Protein AF-A0A7J6W7G8-F1 (afdb_monomer)

Mean predicted aligned error: 11.14 Å

Organism: Thalictrum thalictroides (NCBI:txid46969)

InterPro domains:
  IPR038823 Mediator-associated protein 2, plant [PTHR36407] (4-101)

Secondary structure (DSSP, 8-state):
------------TT-----PPPS---HHHHT-TT----------HHHHGGGTT--------TTSEEEEEE-TTS-EEEEE--TTSPP-----PPPPS----

Foldseek 3Di:
DDDPPPPDDDDDPVDDDDPDFDPDDCVVVVPDPPDDDDDDDDPDPVVVVQCPPDDDQFCPDPPQWRDWDATPVRDIDTDGHPVVDDDPDDDDDDDGPDDPD

Structure (mmCIF, N/CA/C/O backbone):
data_AF-A0A7J6W7G8-F1
#
_entry.id   AF-A0A7J6W7G8-F1
#
loop_
_atom_site.group_PDB
_atom_site.id
_atom_site.type_symbol
_atom_site.label_atom_id
_atom_site.label_alt_id
_atom_site.label_comp_id
_atom_site.label_asym_id
_atom_site.label_entity_id
_atom_site.label_seq_id
_atom_site.pdbx_PDB_ins_code
_atom_site.Cartn_x
_atom_site.Cartn_y
_atom_site.Cartn_z
_atom_site.occupancy
_atom_site.B_iso_or_equiv
_atom_site.auth_seq_id
_atom_site.auth_comp_id
_atom_site.auth_asym_id
_atom_site.auth_atom_id
_atom_site.pdbx_PDB_model_num
ATOM 1 N N . MET A 1 1 ? 33.636 -4.797 -39.190 1.00 37.12 1 MET A N 1
ATOM 2 C CA . MET A 1 1 ? 33.250 -3.766 -38.206 1.00 37.12 1 MET A CA 1
ATOM 3 C C . MET A 1 1 ? 31.756 -3.563 -38.373 1.00 37.12 1 MET A C 1
ATOM 5 O O . MET A 1 1 ? 31.357 -2.979 -39.367 1.00 37.12 1 MET A O 1
ATOM 9 N N . GLY A 1 2 ? 30.951 -4.216 -37.533 1.00 35.62 2 GLY A N 1
ATOM 10 C CA . GLY A 1 2 ? 29.491 -4.146 -37.604 1.00 35.62 2 GLY A CA 1
ATOM 11 C C . GLY A 1 2 ? 29.001 -2.997 -36.735 1.00 35.62 2 GLY A C 1
ATOM 12 O O . GLY A 1 2 ? 29.297 -2.971 -35.544 1.00 35.62 2 GLY A O 1
ATOM 13 N N . ASP A 1 3 ? 28.324 -2.047 -37.364 1.00 45.91 3 ASP A N 1
ATOM 14 C CA . ASP A 1 3 ? 27.691 -0.891 -36.743 1.00 45.91 3 ASP A CA 1
ATOM 15 C C . ASP A 1 3 ? 26.458 -1.353 -35.951 1.00 45.91 3 ASP A C 1
ATOM 17 O O . ASP A 1 3 ? 25.444 -1.748 -36.525 1.00 45.91 3 ASP A O 1
ATOM 21 N N . SER A 1 4 ? 26.568 -1.391 -34.622 1.00 47.50 4 SER A N 1
ATOM 22 C CA . SER A 1 4 ? 25.456 -1.689 -33.720 1.00 47.50 4 SER A CA 1
ATOM 23 C C . SER A 1 4 ? 24.661 -0.407 -33.467 1.00 47.50 4 SER A C 1
ATOM 25 O O . SER A 1 4 ? 24.770 0.214 -32.405 1.00 47.50 4 SER A O 1
ATOM 27 N N . SER A 1 5 ? 23.880 0.013 -34.458 1.00 50.97 5 SER A N 1
ATOM 28 C CA . SER A 1 5 ? 22.876 1.058 -34.288 1.00 50.97 5 SER A CA 1
ATOM 29 C C . SER A 1 5 ? 21.805 0.536 -33.328 1.00 50.97 5 SER A C 1
ATOM 31 O O . SER A 1 5 ? 20.998 -0.332 -33.648 1.00 50.97 5 SER A O 1
ATOM 33 N N . LYS A 1 6 ? 21.857 1.036 -32.092 1.00 53.53 6 LYS A N 1
ATOM 34 C CA . LYS A 1 6 ? 20.854 0.808 -31.055 1.00 53.53 6 LYS A CA 1
ATOM 35 C C . LYS A 1 6 ? 19.535 1.450 -31.493 1.00 53.53 6 LYS A C 1
ATOM 37 O O . LYS A 1 6 ? 19.270 2.596 -31.140 1.00 53.53 6 LYS A O 1
ATOM 42 N N . GLU A 1 7 ? 18.690 0.729 -32.220 1.00 60.44 7 GLU A N 1
ATOM 43 C CA . GLU A 1 7 ? 17.260 1.055 -32.278 1.00 60.44 7 GLU A CA 1
ATOM 44 C C . GLU A 1 7 ? 16.626 0.654 -30.941 1.00 60.44 7 GLU A C 1
ATOM 46 O O . GLU A 1 7 ? 15.991 -0.385 -30.785 1.00 60.44 7 GLU A O 1
ATOM 51 N N . GLY A 1 8 ? 16.911 1.463 -29.920 1.00 70.00 8 GLY A N 1
ATOM 52 C CA . GLY A 1 8 ? 16.260 1.375 -28.622 1.00 70.00 8 GLY A CA 1
ATOM 53 C C . GLY A 1 8 ? 14.808 1.843 -28.702 1.00 70.00 8 GLY A C 1
ATOM 54 O O . GLY A 1 8 ? 14.389 2.506 -29.652 1.00 70.00 8 GLY A O 1
ATOM 55 N N . TYR A 1 9 ? 14.033 1.510 -27.672 1.00 79.94 9 TYR A N 1
ATOM 56 C CA . TYR A 1 9 ? 12.679 2.025 -27.512 1.00 79.94 9 TYR A CA 1
ATOM 57 C C . TYR A 1 9 ?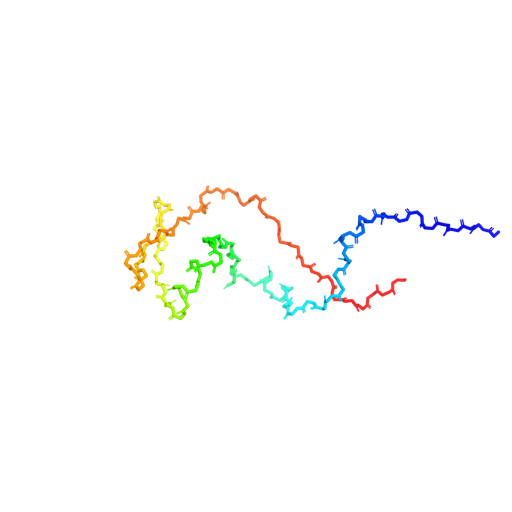 12.694 3.562 -27.481 1.00 79.94 9 TYR A C 1
ATOM 59 O O . TYR A 1 9 ? 13.298 4.165 -26.596 1.00 79.94 9 TYR A O 1
ATOM 67 N N . ASN A 1 10 ? 12.022 4.194 -28.445 1.00 82.88 10 ASN A N 1
ATOM 68 C CA . ASN A 1 10 ? 11.842 5.642 -28.472 1.00 82.88 10 ASN A CA 1
ATOM 69 C C . ASN A 1 10 ? 10.589 6.010 -27.669 1.00 82.88 10 ASN A C 1
ATOM 71 O O . ASN A 1 10 ? 9.462 5.794 -28.121 1.00 82.88 10 ASN A O 1
ATOM 75 N N . THR A 1 11 ? 10.782 6.572 -26.476 1.00 85.94 11 THR A N 1
ATOM 76 C CA . THR A 1 11 ? 9.689 7.132 -25.674 1.00 85.94 11 THR A CA 1
ATOM 77 C C . THR A 1 11 ? 9.081 8.348 -26.379 1.00 85.94 11 THR A C 1
ATOM 79 O O . THR A 1 11 ? 9.741 9.048 -27.154 1.00 85.94 11 THR A O 1
ATOM 82 N N . LYS A 1 12 ? 7.799 8.635 -26.121 1.00 90.56 12 LYS A N 1
ATOM 83 C CA . LYS A 1 12 ? 7.210 9.897 -26.590 1.00 90.56 12 LYS A CA 1
ATOM 84 C C . LYS A 1 12 ? 7.876 11.079 -25.870 1.00 90.56 12 LYS A C 1
ATOM 86 O O . LYS A 1 12 ? 8.321 10.935 -24.734 1.00 90.56 12 LYS A O 1
ATOM 91 N N . LYS A 1 13 ? 7.916 12.248 -26.520 1.00 87.69 13 LYS A N 1
ATOM 92 C CA . LYS A 1 13 ? 8.657 13.439 -26.051 1.00 87.69 13 LYS A CA 1
ATOM 93 C C . LYS A 1 13 ? 8.194 13.964 -24.687 1.00 87.69 13 LYS A C 1
ATOM 95 O O . LYS A 1 13 ? 8.946 14.678 -24.034 1.00 87.69 13 LYS A O 1
ATOM 100 N N . GLU A 1 14 ? 6.973 13.640 -24.274 1.00 94.62 14 GLU A N 1
ATOM 101 C CA . GLU A 1 14 ? 6.417 14.006 -22.972 1.00 94.62 14 GLU A CA 1
ATOM 102 C C . GLU A 1 14 ? 6.897 13.122 -21.806 1.00 94.62 14 GLU A C 1
ATOM 104 O O . GLU A 1 14 ? 6.661 13.474 -20.652 1.00 94.62 14 GLU A O 1
ATOM 109 N N . PHE A 1 15 ? 7.579 12.003 -22.077 1.00 89.75 15 PHE A N 1
ATOM 110 C CA . PHE A 1 15 ? 8.121 11.112 -21.049 1.00 89.75 15 PHE A CA 1
ATOM 111 C C . PHE A 1 15 ? 9.641 11.238 -20.960 1.00 89.75 15 PHE A C 1
ATOM 113 O O . PHE A 1 15 ? 10.345 11.203 -21.970 1.00 89.75 15 PHE A O 1
ATOM 120 N N . LYS A 1 16 ? 10.146 11.316 -19.729 1.00 89.06 16 LYS A N 1
ATOM 121 C CA . LYS A 1 16 ? 11.573 11.253 -19.408 1.00 89.06 16 LYS A CA 1
ATOM 122 C C . LYS A 1 16 ? 11.836 9.987 -18.593 1.00 89.06 16 LYS A C 1
ATOM 124 O O . LYS A 1 16 ? 11.012 9.621 -17.757 1.00 89.06 16 LYS A O 1
ATOM 129 N N . GLU A 1 17 ? 12.963 9.331 -18.851 1.00 85.69 17 GLU A N 1
ATOM 130 C CA . GLU A 1 17 ? 13.460 8.248 -18.001 1.00 85.69 17 GLU A CA 1
ATOM 131 C C . GLU A 1 17 ? 13.679 8.762 -16.570 1.00 85.69 17 GLU A C 1
ATOM 133 O O . GLU A 1 17 ? 14.165 9.882 -16.383 1.00 85.69 17 GLU A O 1
ATOM 138 N N . ASN A 1 18 ? 13.270 7.961 -15.582 1.00 84.19 18 ASN A N 1
ATOM 139 C CA . ASN A 1 18 ? 13.561 8.226 -14.181 1.00 84.19 18 ASN A CA 1
ATOM 140 C C . ASN A 1 18 ? 14.824 7.453 -13.786 1.00 84.19 18 ASN A C 1
ATOM 142 O O . ASN A 1 18 ? 14.779 6.230 -13.666 1.00 84.19 18 ASN A O 1
ATOM 146 N N . ASP A 1 19 ? 15.921 8.181 -13.607 1.00 83.62 19 ASP A N 1
ATOM 147 C CA . ASP A 1 19 ? 17.231 7.690 -13.183 1.00 83.62 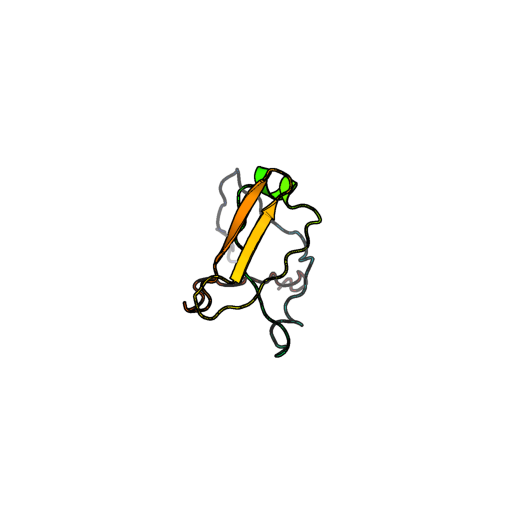19 ASP A CA 1
ATOM 148 C C . ASP A 1 19 ? 17.517 7.964 -11.694 1.00 83.62 19 ASP A C 1
ATOM 150 O O . ASP A 1 19 ? 18.657 7.830 -11.246 1.00 83.62 19 ASP A O 1
ATOM 154 N N . GLU A 1 20 ? 16.494 8.339 -10.918 1.00 84.19 20 GLU A N 1
ATOM 155 C CA . GLU A 1 20 ? 16.610 8.553 -9.476 1.00 84.19 20 GLU A CA 1
ATOM 156 C C . GLU A 1 20 ? 16.975 7.258 -8.737 1.00 84.19 20 GLU A C 1
ATOM 158 O O . GLU A 1 20 ? 16.455 6.171 -9.009 1.00 84.19 20 GLU A O 1
ATOM 163 N N . GLU A 1 21 ? 17.875 7.384 -7.761 1.00 80.94 21 GLU A N 1
ATOM 164 C CA . GLU A 1 21 ? 18.305 6.262 -6.935 1.00 80.94 21 GLU A CA 1
ATOM 165 C C . GLU A 1 21 ? 17.165 5.816 -6.000 1.00 80.94 21 GLU A C 1
ATOM 167 O O . GLU A 1 21 ? 16.503 6.659 -5.381 1.00 80.94 21 GLU A O 1
ATOM 172 N N . PRO A 1 22 ? 16.908 4.502 -5.858 1.00 79.38 22 PRO A N 1
ATOM 173 C CA . PRO A 1 22 ? 15.881 4.016 -4.947 1.00 79.38 22 PRO A CA 1
ATOM 174 C C . PRO A 1 22 ? 16.163 4.450 -3.504 1.00 79.38 22 PRO A C 1
ATOM 176 O O . PRO A 1 22 ? 17.178 4.092 -2.915 1.00 79.38 22 PRO A O 1
ATOM 179 N N . HIS A 1 23 ? 15.213 5.159 -2.890 1.00 79.31 23 HIS A N 1
ATOM 180 C CA . HIS A 1 23 ? 15.303 5.568 -1.482 1.00 79.31 23 HIS A CA 1
ATOM 181 C C . HIS A 1 23 ? 15.097 4.425 -0.478 1.00 79.31 23 HIS A C 1
ATOM 183 O O . HIS A 1 23 ? 15.333 4.605 0.716 1.00 79.31 23 HIS A O 1
ATOM 189 N N . ILE A 1 24 ? 14.598 3.275 -0.936 1.00 77.94 24 ILE A N 1
ATOM 190 C CA . ILE A 1 24 ? 14.268 2.128 -0.092 1.00 77.94 24 ILE A CA 1
ATOM 191 C C . ILE A 1 24 ? 14.855 0.873 -0.731 1.00 77.94 24 ILE A C 1
ATOM 193 O O . ILE A 1 24 ? 14.565 0.564 -1.887 1.00 77.94 24 ILE A O 1
ATOM 197 N N . ASP A 1 25 ? 15.635 0.127 0.047 1.00 77.31 25 ASP A N 1
ATOM 198 C CA . ASP A 1 25 ? 16.080 -1.214 -0.316 1.00 77.31 25 ASP A CA 1
ATOM 199 C C . ASP A 1 25 ? 15.092 -2.262 0.213 1.00 77.31 25 ASP A C 1
ATOM 201 O O . ASP A 1 25 ? 15.029 -2.541 1.413 1.00 77.31 25 ASP A O 1
ATOM 205 N N . LEU A 1 26 ? 14.316 -2.849 -0.700 1.00 81.00 26 LEU A N 1
ATOM 206 C CA . LEU A 1 26 ? 13.327 -3.871 -0.365 1.00 81.00 26 LEU A CA 1
ATOM 207 C C . LEU A 1 26 ? 13.960 -5.266 -0.192 1.00 81.00 26 LEU A C 1
ATOM 209 O O . LEU A 1 26 ? 13.311 -6.169 0.331 1.00 81.00 26 LEU A O 1
ATOM 213 N N . SER A 1 27 ? 15.228 -5.461 -0.568 1.00 79.31 27 SER A N 1
ATOM 214 C CA . SER A 1 27 ? 15.853 -6.791 -0.574 1.00 79.31 27 SER A CA 1
ATOM 215 C C . SER A 1 27 ? 15.963 -7.395 0.833 1.00 79.31 27 SER A C 1
ATOM 217 O O . SER A 1 27 ? 15.770 -8.599 1.020 1.00 79.31 27 SER A O 1
ATOM 219 N N . SER A 1 28 ? 16.192 -6.542 1.835 1.00 74.81 28 SER A N 1
ATOM 220 C CA . SER A 1 28 ? 16.284 -6.920 3.250 1.00 74.81 28 SER A CA 1
ATOM 221 C C . SER A 1 28 ? 14.941 -7.316 3.875 1.00 74.81 28 SER A C 1
ATOM 223 O O . SER A 1 28 ? 14.916 -8.123 4.801 1.00 74.81 28 SER A O 1
ATOM 225 N N . ILE A 1 29 ? 13.826 -6.786 3.364 1.00 81.25 29 ILE A N 1
ATOM 226 C CA . ILE A 1 29 ? 12.480 -7.024 3.907 1.00 81.25 29 ILE A CA 1
ATOM 227 C C . ILE A 1 29 ? 11.730 -8.136 3.169 1.00 81.25 29 ILE A C 1
ATOM 229 O O . ILE A 1 29 ? 10.855 -8.757 3.759 1.00 81.25 29 ILE A O 1
ATOM 233 N N . MET A 1 30 ? 12.076 -8.429 1.909 1.00 7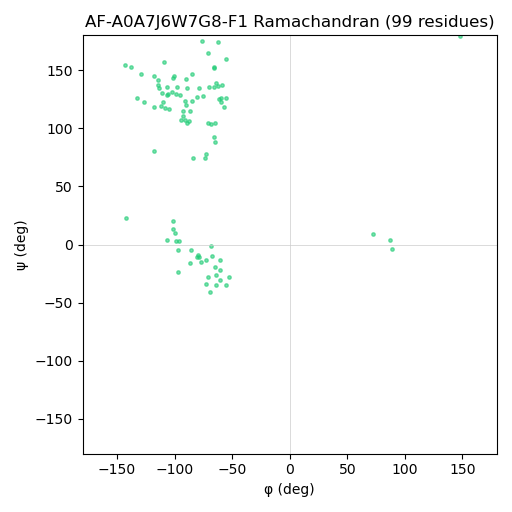7.19 30 MET A N 1
ATOM 234 C CA . MET A 1 30 ? 11.396 -9.460 1.109 1.00 77.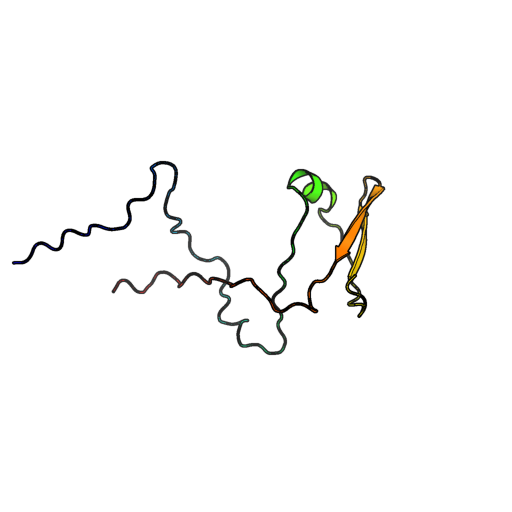19 30 MET A CA 1
ATOM 235 C C . MET A 1 30 ? 11.554 -10.879 1.668 1.00 77.19 30 MET A C 1
ATOM 237 O O . MET A 1 30 ? 10.698 -11.722 1.420 1.00 77.19 30 MET A O 1
ATOM 241 N N . ASN A 1 31 ? 12.630 -11.144 2.413 1.00 79.81 31 ASN A N 1
ATOM 242 C CA . ASN A 1 31 ? 12.926 -12.465 2.975 1.00 79.81 31 ASN A CA 1
ATOM 243 C C . ASN A 1 31 ? 12.687 -12.550 4.492 1.00 79.81 31 ASN A C 1
ATOM 245 O O . ASN A 1 31 ? 12.994 -13.577 5.097 1.00 79.81 31 ASN A O 1
ATOM 249 N N . ASP A 1 32 ? 12.179 -11.485 5.122 1.00 84.50 32 ASP A N 1
ATOM 250 C CA . ASP A 1 32 ? 11.886 -11.483 6.556 1.00 84.50 32 ASP A CA 1
ATOM 251 C C . ASP A 1 32 ? 10.468 -12.032 6.798 1.00 84.50 32 ASP A C 1
ATOM 253 O O . ASP A 1 32 ? 9.492 -11.391 6.402 1.00 84.50 32 ASP A O 1
ATOM 257 N N . PRO A 1 33 ? 10.312 -13.188 7.475 1.00 83.31 33 PRO A N 1
ATOM 258 C CA . PRO A 1 33 ? 9.000 -13.777 7.744 1.00 83.31 33 PRO A CA 1
ATOM 259 C C . PRO A 1 33 ? 8.142 -12.952 8.717 1.00 83.31 33 PRO A C 1
ATOM 261 O O . PRO A 1 33 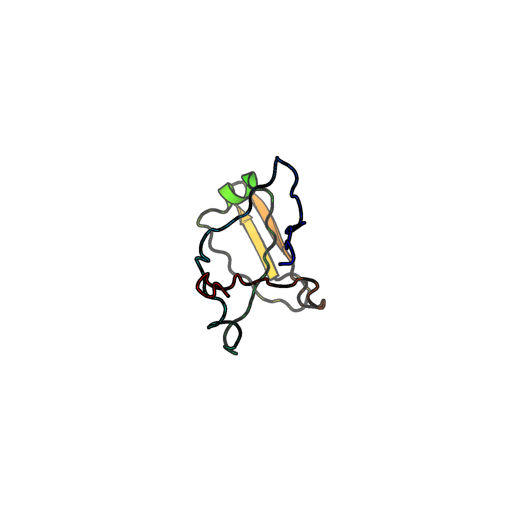? 6.968 -13.26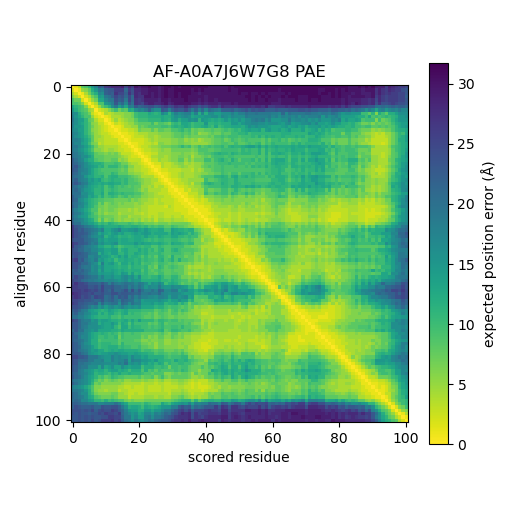0 8.895 1.00 83.31 33 PRO A O 1
ATOM 264 N N . ASN A 1 34 ? 8.706 -11.926 9.365 1.00 87.00 34 ASN A N 1
ATOM 265 C CA . ASN A 1 34 ? 7.990 -11.030 10.278 1.00 87.00 34 ASN A CA 1
ATOM 266 C C . ASN A 1 34 ? 7.596 -9.700 9.618 1.00 87.00 34 ASN A C 1
ATOM 268 O O . ASN A 1 34 ? 7.215 -8.753 10.315 1.00 87.00 34 ASN A O 1
ATOM 272 N N . LYS A 1 35 ? 7.746 -9.587 8.295 1.00 85.06 35 LYS A N 1
ATOM 273 C CA . LYS A 1 35 ? 7.384 -8.396 7.525 1.00 85.06 35 LYS A CA 1
ATOM 274 C C . LYS A 1 35 ? 6.293 -8.730 6.525 1.00 85.06 35 LYS A C 1
ATOM 276 O O . LYS A 1 35 ? 6.259 -9.805 5.940 1.00 85.06 35 LYS A O 1
ATOM 281 N N . GLU A 1 36 ? 5.419 -7.757 6.312 1.00 80.88 36 GLU A N 1
ATOM 282 C CA . GLU A 1 36 ? 4.320 -7.844 5.361 1.00 80.88 36 GLU A CA 1
ATOM 283 C C . GLU A 1 36 ? 4.337 -6.622 4.447 1.00 80.88 36 GLU A C 1
ATOM 285 O O . GLU A 1 36 ? 4.677 -5.513 4.871 1.00 80.88 36 GLU A O 1
ATOM 290 N N . PHE A 1 37 ? 3.924 -6.817 3.196 1.00 82.12 37 PHE A N 1
ATOM 291 C CA . PHE A 1 37 ? 3.713 -5.735 2.243 1.00 82.12 37 PHE A CA 1
ATOM 292 C C . PHE A 1 37 ? 2.236 -5.383 2.167 1.00 82.12 37 PHE A C 1
ATOM 294 O O . PHE A 1 37 ? 1.387 -6.248 1.970 1.00 82.12 37 PHE A O 1
ATOM 301 N N . TRP A 1 38 ? 1.943 -4.092 2.295 1.00 82.00 38 TRP A N 1
ATOM 302 C CA . TRP A 1 38 ? 0.585 -3.570 2.270 1.00 82.00 38 TRP A CA 1
ATOM 303 C C . TRP A 1 38 ? 0.432 -2.614 1.088 1.00 82.00 38 TRP A C 1
ATOM 305 O O . TRP A 1 38 ? 1.099 -1.581 1.023 1.00 82.00 38 TRP A O 1
ATOM 315 N N . LEU A 1 39 ? -0.465 -2.946 0.158 1.00 84.25 39 LEU A N 1
ATOM 316 C CA . LEU A 1 39 ? -0.896 -2.034 -0.897 1.00 84.25 39 LEU A CA 1
ATOM 317 C C . LEU A 1 39 ? -2.149 -1.299 -0.422 1.00 84.25 39 LEU A C 1
ATOM 319 O O . LEU A 1 39 ? -3.212 -1.900 -0.290 1.00 84.25 39 LEU A O 1
ATOM 323 N N . ILE A 1 40 ? -2.026 0.004 -0.168 1.00 83.62 40 ILE A N 1
ATOM 324 C CA . ILE A 1 40 ? -3.135 0.815 0.341 1.00 83.62 40 ILE A CA 1
ATOM 325 C C . ILE A 1 40 ? -3.576 1.801 -0.735 1.00 83.62 40 ILE A C 1
ATOM 327 O O . ILE A 1 40 ? -2.805 2.660 -1.166 1.00 83.62 40 ILE A O 1
ATOM 331 N N . GLN A 1 41 ? -4.833 1.684 -1.159 1.00 85.06 41 GLN A N 1
ATOM 332 C CA . GLN A 1 41 ? -5.457 2.626 -2.079 1.00 85.06 41 GLN A CA 1
ATOM 333 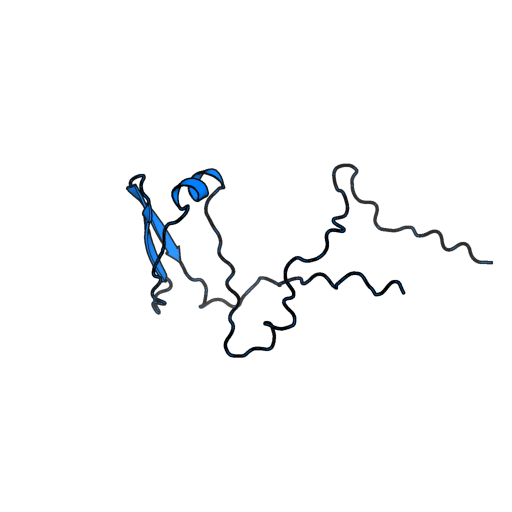C C . GLN A 1 41 ? -6.144 3.730 -1.280 1.00 85.06 41 GLN A C 1
ATOM 335 O O . GLN A 1 41 ? -6.997 3.460 -0.436 1.00 85.06 41 GLN A O 1
ATOM 340 N N . TYR A 1 42 ? -5.765 4.976 -1.552 1.00 81.19 42 TYR A N 1
ATOM 341 C CA . TYR A 1 42 ? -6.329 6.142 -0.884 1.00 81.19 42 TYR A CA 1
ATOM 342 C C . TYR A 1 42 ? -7.225 6.953 -1.827 1.00 81.19 42 TYR A C 1
ATOM 344 O O . TYR A 1 42 ? -7.037 6.916 -3.047 1.00 81.19 42 TYR A O 1
ATOM 352 N N . PRO A 1 43 ? -8.163 7.741 -1.272 1.00 79.12 43 PRO A N 1
ATOM 353 C CA . PRO A 1 43 ? -8.917 8.724 -2.034 1.00 79.12 43 PRO A CA 1
ATOM 354 C C . PRO A 1 43 ? -8.001 9.808 -2.627 1.00 79.12 43 PRO A C 1
ATOM 356 O O . PRO A 1 43 ? -6.800 9.872 -2.351 1.00 79.12 43 PRO A O 1
ATOM 359 N N . ASN A 1 44 ? -8.563 10.693 -3.450 1.00 82.81 44 ASN A N 1
ATOM 360 C CA . ASN A 1 44 ? -7.780 11.699 -4.169 1.00 82.81 44 ASN A CA 1
ATOM 361 C C . ASN A 1 44 ? -6.913 12.585 -3.239 1.00 82.81 44 ASN A C 1
ATOM 363 O O . ASN A 1 44 ? -7.177 12.757 -2.046 1.00 82.81 44 ASN A O 1
ATOM 367 N N . LYS A 1 45 ? -5.883 13.221 -3.817 1.00 75.38 45 LYS A N 1
ATOM 368 C CA . LYS A 1 45 ? -4.900 14.048 -3.086 1.00 75.38 45 LYS A CA 1
ATOM 369 C C . LYS A 1 45 ? -5.515 15.146 -2.205 1.00 75.38 45 LYS A C 1
ATOM 371 O O . LYS A 1 45 ? -4.889 15.550 -1.228 1.00 75.38 45 LYS A O 1
ATOM 376 N N . GLY A 1 46 ? -6.702 15.655 -2.540 1.00 78.12 46 GLY A N 1
ATOM 377 C CA . GLY A 1 46 ? -7.390 16.671 -1.740 1.00 78.12 46 GLY A CA 1
ATOM 378 C C . GLY A 1 46 ? -7.888 16.122 -0.402 1.00 78.12 46 GLY A C 1
ATOM 379 O O . GLY A 1 46 ? -7.732 16.776 0.627 1.00 78.12 46 GLY A O 1
ATOM 380 N N . GLN A 1 47 ? -8.419 14.901 -0.406 1.00 75.25 47 GLN A N 1
ATOM 381 C CA . GLN A 1 47 ? -8.937 14.223 0.784 1.00 75.25 47 GLN A CA 1
ATOM 382 C C . GLN A 1 47 ? -7.811 13.764 1.720 1.00 75.25 47 GLN A C 1
ATOM 384 O O . GLN A 1 47 ? -7.942 13.888 2.934 1.00 75.25 47 GLN A O 1
ATOM 389 N N . LEU A 1 48 ? -6.652 13.372 1.177 1.00 74.88 48 LEU A N 1
ATOM 390 C CA . LEU A 1 48 ? -5.458 13.007 1.960 1.00 74.88 48 LEU A CA 1
ATOM 391 C C . LEU A 1 48 ? -5.001 14.101 2.936 1.00 74.88 48 LEU A C 1
ATOM 393 O O . LEU A 1 48 ? -4.552 13.795 4.039 1.00 74.88 48 LEU A O 1
ATOM 397 N N . LYS A 1 49 ? -5.151 15.383 2.576 1.00 80.38 49 LYS A N 1
ATOM 398 C CA . LYS A 1 49 ? -4.803 16.496 3.478 1.00 80.38 49 LYS A CA 1
ATOM 399 C C . LYS A 1 49 ? -5.614 16.475 4.771 1.00 80.38 49 LYS A C 1
ATOM 401 O O . LYS A 1 49 ? -5.115 16.895 5.809 1.00 80.38 49 LYS A O 1
ATOM 406 N N . GLN A 1 50 ? -6.845 15.978 4.710 1.00 77.56 50 GLN A N 1
ATOM 407 C CA . GLN A 1 50 ? -7.747 15.902 5.856 1.00 77.56 50 GLN A CA 1
ATOM 408 C C . GLN A 1 50 ? -7.394 14.747 6.806 1.00 77.56 50 GLN A C 1
ATOM 410 O O . GLN A 1 50 ? -7.850 14.735 7.947 1.00 77.56 50 GLN A O 1
ATOM 415 N N . LEU A 1 51 ? -6.562 13.808 6.340 1.00 77.56 51 LEU A N 1
ATOM 416 C CA . LEU A 1 51 ? -6.100 12.630 7.076 1.00 77.56 51 LEU A CA 1
ATOM 417 C C . LEU A 1 51 ? -4.722 12.835 7.722 1.00 77.56 51 LEU A C 1
ATOM 419 O O . LEU A 1 51 ? -4.229 11.963 8.434 1.00 77.56 51 LEU A O 1
ATOM 423 N N . HIS A 1 52 ? -4.074 13.977 7.473 1.00 82.12 52 HIS A N 1
ATOM 424 C CA . HIS A 1 52 ? -2.711 14.215 7.930 1.00 82.12 52 HIS A CA 1
ATOM 425 C C . HIS A 1 52 ? -2.604 14.172 9.462 1.00 82.12 52 HIS A C 1
ATOM 427 O O . HIS A 1 52 ? -3.298 14.904 10.173 1.00 82.12 52 HIS A O 1
ATOM 433 N N . GLY A 1 53 ? -1.707 13.316 9.959 1.00 82.12 53 GLY A N 1
ATOM 434 C CA . GLY A 1 53 ? -1.459 13.131 11.389 1.00 82.12 53 GLY A CA 1
ATOM 435 C C . GLY A 1 53 ? -2.570 12.392 12.141 1.00 82.12 53 GLY A C 1
ATOM 436 O O . GLY A 1 53 ? -2.536 12.370 13.368 1.00 82.12 53 GLY A O 1
ATOM 437 N N . GLN A 1 54 ? -3.561 11.817 11.449 1.00 78.75 54 GLN A N 1
ATOM 438 C CA . GLN A 1 54 ? -4.526 10.926 12.089 1.00 78.75 54 GLN A CA 1
ATOM 439 C C . GLN A 1 54 ? -3.927 9.527 12.238 1.00 78.75 54 GLN A C 1
ATOM 441 O O . GLN A 1 54 ? -3.471 8.929 11.267 1.00 78.75 54 GLN A O 1
ATOM 446 N N . GLU A 1 55 ? -3.957 9.007 13.461 1.00 82.25 55 GLU A N 1
ATOM 447 C CA . GLU A 1 55 ? -3.669 7.604 13.738 1.00 82.25 55 GLU A CA 1
ATOM 448 C C . GLU A 1 55 ? -4.965 6.801 13.634 1.00 82.25 55 GLU A C 1
ATOM 450 O O . GLU A 1 55 ? -6.011 7.215 14.140 1.00 82.25 55 GLU A O 1
ATOM 455 N N . ILE A 1 56 ? -4.901 5.661 12.951 1.00 77.00 56 ILE A N 1
ATOM 456 C CA . ILE A 1 56 ? -6.063 4.821 12.682 1.00 77.00 56 ILE A CA 1
ATOM 457 C C . ILE A 1 56 ? -5.729 3.417 13.163 1.00 77.00 56 ILE A C 1
ATOM 459 O O . ILE A 1 56 ? -4.752 2.816 12.721 1.00 77.00 56 ILE A O 1
ATOM 463 N N . GLN A 1 57 ? -6.550 2.897 14.071 1.00 77.44 57 GLN A N 1
ATOM 464 C CA . GLN A 1 57 ? -6.441 1.518 14.527 1.00 77.44 57 GLN A CA 1
ATOM 465 C C . GLN A 1 57 ? -7.348 0.641 13.676 1.00 77.44 57 GLN A C 1
ATOM 467 O O . GLN A 1 57 ? -8.571 0.779 13.696 1.00 77.44 57 GLN A O 1
ATOM 472 N N . LEU A 1 58 ? -6.730 -0.265 12.929 1.00 75.94 58 LEU A N 1
ATOM 473 C CA . LEU A 1 58 ? -7.419 -1.228 12.086 1.00 75.94 58 LEU A CA 1
ATOM 474 C C . LEU A 1 58 ? -7.515 -2.560 12.829 1.00 75.94 58 LEU A C 1
ATOM 476 O O . LEU A 1 58 ? -6.549 -3.018 13.439 1.00 75.94 58 LEU A O 1
ATOM 480 N N . LYS A 1 59 ? -8.690 -3.187 12.791 1.00 72.25 59 LYS A N 1
ATOM 481 C CA . LYS A 1 59 ? -8.880 -4.557 13.267 1.00 72.25 59 LYS A CA 1
ATOM 482 C C . LYS A 1 59 ? -9.083 -5.430 12.045 1.00 72.25 59 LYS A C 1
ATOM 484 O O . LYS A 1 59 ? -10.049 -5.253 11.318 1.00 72.25 59 LYS A O 1
ATOM 489 N N . LEU A 1 60 ? -8.189 -6.384 11.824 1.00 66.25 60 LEU A N 1
ATOM 490 C CA . LEU A 1 60 ? -8.359 -7.391 10.779 1.00 66.25 60 LEU A CA 1
ATOM 491 C C . LEU A 1 60 ? -9.562 -8.274 11.134 1.00 66.25 60 LEU A C 1
ATOM 493 O O . LEU A 1 60 ? -9.443 -9.230 11.899 1.00 66.25 60 LEU A O 1
ATOM 497 N N . LEU A 1 61 ? -10.742 -7.905 10.638 1.00 63.75 61 LEU A N 1
ATOM 498 C CA . LEU A 1 61 ? -11.958 -8.692 10.792 1.00 63.75 61 LEU A CA 1
ATOM 499 C C . LEU A 1 61 ? -12.069 -9.663 9.613 1.00 63.75 61 LEU A C 1
ATOM 501 O O . LEU A 1 61 ? -11.759 -9.332 8.469 1.00 63.75 61 LEU A O 1
ATOM 505 N N . SER A 1 62 ? -12.558 -10.870 9.882 1.00 60.56 62 SER A N 1
ATOM 506 C CA . SER A 1 62 ? -12.735 -11.935 8.885 1.00 60.56 62 SER A CA 1
ATOM 507 C C . SER A 1 62 ? -13.830 -11.652 7.843 1.00 60.56 62 SER A C 1
ATOM 509 O O . SER A 1 62 ? -14.058 -12.472 6.959 1.00 60.56 62 SER A O 1
ATOM 511 N N . ASN A 1 63 ? -14.521 -10.514 7.942 1.00 65.50 63 ASN A N 1
ATOM 512 C CA . ASN A 1 63 ? -15.674 -10.148 7.119 1.00 65.50 63 ASN A CA 1
ATOM 513 C C . ASN A 1 63 ? -15.332 -9.257 5.909 1.00 65.50 63 ASN A C 1
ATOM 515 O O . ASN A 1 63 ? -16.248 -8.839 5.208 1.00 65.50 63 ASN A O 1
ATOM 519 N N . GLY A 1 64 ? -14.053 -8.949 5.668 1.00 65.88 64 GLY A N 1
ATOM 520 C CA . GLY A 1 64 ? -13.633 -8.100 4.547 1.00 65.88 64 GLY A CA 1
ATOM 521 C C . GLY A 1 64 ? -13.585 -6.597 4.851 1.00 65.88 64 GLY A C 1
ATOM 522 O O . GLY A 1 64 ? -13.090 -5.836 4.023 1.00 65.88 64 GLY A O 1
ATOM 523 N N . THR A 1 65 ? -13.998 -6.157 6.045 1.00 70.69 65 THR A N 1
ATOM 524 C CA . THR A 1 65 ? -13.842 -4.765 6.502 1.00 70.69 65 THR A CA 1
ATOM 525 C C . THR A 1 65 ? -12.808 -4.706 7.623 1.00 70.69 65 THR A C 1
ATOM 527 O O . THR A 1 65 ? -12.962 -5.337 8.661 1.00 70.69 65 THR A O 1
ATOM 530 N N . MET A 1 66 ? -11.754 -3.912 7.448 1.00 78.19 66 MET A N 1
ATOM 531 C CA . MET A 1 66 ? -10.689 -3.748 8.443 1.00 78.19 66 MET A CA 1
ATOM 532 C C . MET A 1 66 ? -10.994 -2.661 9.490 1.00 78.19 66 MET A C 1
ATOM 534 O O . MET A 1 66 ? -10.362 -2.584 10.544 1.00 78.19 66 MET A O 1
ATOM 538 N N . GLY A 1 67 ? -11.969 -1.798 9.211 1.00 79.50 67 GLY A N 1
ATOM 539 C CA . GLY A 1 67 ? -12.448 -0.785 10.145 1.00 79.50 67 GLY A CA 1
ATOM 540 C C . GLY A 1 67 ? -12.917 0.479 9.443 1.00 79.50 67 GLY A C 1
ATOM 541 O O . GLY A 1 67 ? -12.854 0.597 8.224 1.00 79.50 67 GLY A O 1
ATOM 542 N N . SER A 1 68 ? -13.372 1.446 10.230 1.00 83.75 68 SER A N 1
ATOM 543 C CA . SER A 1 68 ? -13.787 2.756 9.737 1.00 83.75 68 SER A CA 1
ATOM 544 C C . SER A 1 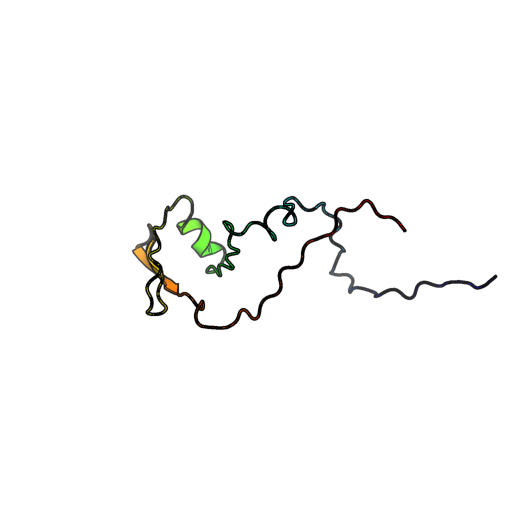68 ? -13.293 3.853 10.663 1.00 83.75 68 SER A C 1
ATOM 546 O O . SER A 1 68 ? -13.163 3.637 11.869 1.00 83.75 68 SER A O 1
ATOM 548 N N . PHE A 1 69 ? -13.093 5.046 10.123 1.00 83.75 69 PHE A N 1
ATOM 549 C CA . PHE A 1 69 ? -12.780 6.227 10.917 1.00 83.75 69 PHE A CA 1
ATOM 550 C C . PHE A 1 69 ? -13.455 7.463 10.324 1.00 83.75 69 PHE A C 1
ATOM 552 O O . PHE A 1 69 ? -13.722 7.526 9.124 1.00 83.75 69 PHE A O 1
ATOM 559 N N . THR A 1 70 ? -13.713 8.457 11.169 1.00 85.88 70 THR A N 1
ATOM 560 C CA . THR A 1 70 ? -14.275 9.744 10.754 1.00 85.88 70 THR A CA 1
ATOM 561 C C . THR A 1 70 ? -13.188 10.812 10.812 1.00 85.88 70 THR A C 1
ATOM 563 O O . THR A 1 70 ? -12.487 10.953 11.818 1.00 85.88 70 THR A O 1
ATOM 566 N N . ASN A 1 71 ? -13.010 11.554 9.722 1.00 83.00 71 ASN A N 1
ATOM 567 C CA . ASN A 1 71 ? -12.036 12.634 9.661 1.00 83.00 71 ASN A CA 1
ATOM 568 C C . ASN A 1 71 ? -12.540 13.886 10.409 1.00 83.00 71 ASN A C 1
ATOM 570 O O . ASN A 1 71 ? -13.678 13.961 10.873 1.00 83.00 71 ASN A O 1
ATOM 574 N N . ARG A 1 72 ? -11.687 14.911 10.509 1.00 80.19 72 ARG A N 1
ATOM 575 C CA . ARG A 1 72 ? -12.030 16.174 11.195 1.00 80.19 72 ARG A CA 1
ATOM 576 C C . ARG A 1 72 ? -13.156 16.964 10.519 1.00 80.19 72 ARG A C 1
ATOM 578 O O . ARG A 1 72 ? -13.759 17.813 11.166 1.00 80.19 72 ARG A O 1
ATOM 585 N N . SER A 1 73 ? -13.430 16.686 9.250 1.00 83.69 73 SER A N 1
ATOM 586 C CA . SER A 1 73 ? -14.507 17.299 8.470 1.00 83.69 73 SER A CA 1
ATOM 587 C C . SER A 1 73 ? -15.851 16.581 8.654 1.00 83.69 73 SER A C 1
ATOM 589 O O . SER A 1 73 ? -16.856 17.042 8.124 1.00 83.69 73 SER A O 1
ATOM 591 N N . GLY A 1 74 ? -15.885 15.466 9.399 1.00 86.00 74 GLY A N 1
ATOM 592 C CA . GLY A 1 74 ? -17.082 14.650 9.618 1.00 86.00 74 GLY A CA 1
ATOM 593 C C . GLY A 1 74 ? -17.330 13.585 8.544 1.00 86.00 74 GLY A C 1
ATOM 594 O O . GLY A 1 74 ? -18.337 12.884 8.604 1.00 86.00 74 GLY A O 1
ATOM 595 N N . GLU A 1 75 ? -16.427 13.425 7.575 1.00 86.75 75 GLU A N 1
ATOM 596 C CA . GLU A 1 75 ? -16.516 12.370 6.564 1.00 86.75 75 GLU A CA 1
ATOM 597 C C . GLU A 1 75 ? -16.032 11.044 7.151 1.00 86.75 75 GLU A C 1
ATOM 599 O O . GLU A 1 75 ? -14.980 10.989 7.789 1.00 86.75 75 GLU A O 1
ATOM 604 N N . THR A 1 76 ? -16.779 9.966 6.915 1.00 86.62 76 THR A N 1
ATOM 605 C CA . THR A 1 76 ? -16.400 8.623 7.369 1.00 86.62 76 THR A CA 1
ATOM 606 C C . THR A 1 76 ? -15.828 7.821 6.214 1.00 86.62 76 THR A C 1
ATOM 608 O O . THR A 1 76 ? -16.424 7.753 5.142 1.00 86.62 76 THR A O 1
ATOM 611 N N . TYR A 1 77 ? -14.677 7.209 6.455 1.00 85.19 77 TYR A N 1
ATOM 612 C CA . TYR A 1 77 ? -13.970 6.356 5.515 1.00 85.19 77 TYR A CA 1
ATOM 613 C C . TYR A 1 77 ? -13.960 4.934 6.060 1.00 85.19 77 TYR A C 1
ATOM 615 O O . TYR A 1 77 ? -13.714 4.715 7.249 1.00 85.19 77 TYR A O 1
ATOM 623 N N . GLU A 1 78 ? -14.210 3.974 5.180 1.00 85.62 78 GLU A N 1
ATOM 624 C CA . GLU A 1 78 ? -14.130 2.551 5.478 1.00 85.62 78 GLU A CA 1
ATOM 625 C C . GLU A 1 78 ? -12.863 1.976 4.840 1.00 85.62 78 GLU A C 1
ATOM 627 O O . GLU A 1 78 ? -12.594 2.183 3.657 1.00 85.62 78 GLU A O 1
ATOM 632 N N . PHE A 1 79 ? -12.076 1.256 5.633 1.00 84.25 79 PHE A N 1
ATOM 633 C CA . PHE A 1 79 ? -10.987 0.431 5.142 1.00 84.25 79 PHE A CA 1
ATOM 634 C C . PHE A 1 79 ? -11.536 -0.952 4.836 1.00 84.25 79 PHE A C 1
ATOM 636 O O . PHE A 1 79 ? -11.784 -1.751 5.740 1.00 84.25 79 PHE A O 1
ATOM 643 N N . ALA A 1 80 ? -11.702 -1.237 3.553 1.00 81.94 80 ALA A N 1
ATOM 644 C CA . ALA A 1 80 ? -11.964 -2.583 3.077 1.00 81.94 80 ALA A CA 1
ATOM 645 C C . ALA A 1 80 ? -10.644 -3.343 2.899 1.00 81.94 80 ALA A C 1
ATOM 647 O O . ALA A 1 80 ? -9.615 -2.762 2.550 1.00 81.94 80 ALA A O 1
ATOM 648 N N . THR A 1 81 ? -10.680 -4.650 3.134 1.00 79.06 81 THR A N 1
ATOM 649 C CA . THR A 1 81 ? -9.588 -5.561 2.807 1.00 79.06 81 THR A CA 1
ATOM 650 C C . THR A 1 81 ? -10.028 -6.523 1.717 1.00 79.06 81 THR A C 1
ATOM 652 O O . THR A 1 81 ? -11.103 -7.114 1.778 1.00 79.06 81 THR A O 1
ATOM 655 N N . PHE A 1 82 ? -9.154 -6.705 0.733 1.00 74.06 82 PHE A N 1
ATOM 656 C CA . PHE A 1 82 ? -9.298 -7.718 -0.308 1.00 74.06 82 PHE A CA 1
ATOM 657 C C . PHE A 1 82 ? -8.400 -8.927 -0.033 1.00 74.06 82 PHE A C 1
ATOM 659 O O . PHE A 1 82 ? -8.117 -9.691 -0.940 1.00 74.06 82 PHE A O 1
ATOM 666 N N . ALA A 1 83 ? -7.956 -9.127 1.215 1.00 68.31 83 ALA A N 1
ATOM 667 C CA . ALA A 1 83 ? -7.036 -10.209 1.582 1.00 68.31 83 ALA A CA 1
ATOM 668 C C . ALA A 1 83 ? -7.576 -11.629 1.312 1.00 68.31 83 ALA A C 1
ATOM 670 O O . ALA A 1 83 ? -6.817 -12.590 1.361 1.00 68.31 83 ALA A O 1
ATOM 671 N N . SER A 1 84 ? -8.878 -11.779 1.043 1.00 67.19 84 SER A N 1
ATOM 672 C CA . SER A 1 84 ? -9.477 -13.038 0.584 1.00 67.19 84 SER A CA 1
ATOM 673 C C . SER A 1 84 ? -9.278 -13.311 -0.914 1.00 67.19 84 SER A C 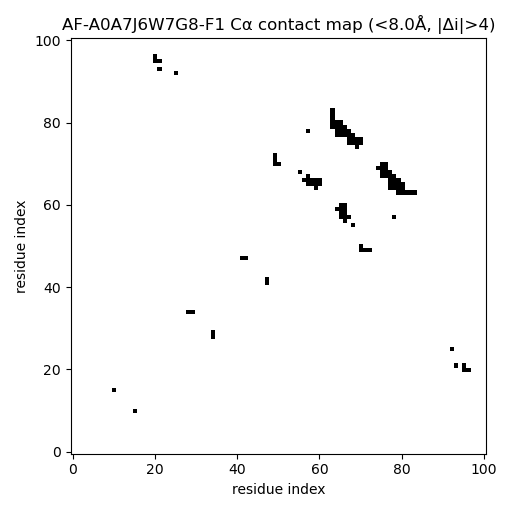1
ATOM 675 O O . SER A 1 84 ? -9.614 -14.400 -1.375 1.00 67.19 84 SER A O 1
ATOM 677 N N . GLN A 1 85 ? -8.764 -12.341 -1.672 1.00 70.69 85 GLN A N 1
ATOM 678 C CA . GLN A 1 85 ? -8.438 -12.449 -3.090 1.00 70.69 85 GLN A CA 1
ATOM 679 C C . GLN A 1 85 ? -6.930 -12.660 -3.251 1.00 70.69 85 GLN A C 1
ATOM 681 O O . GLN A 1 85 ? -6.134 -12.118 -2.481 1.00 70.69 85 GLN A O 1
ATOM 686 N N . GLU A 1 86 ? -6.530 -13.448 -4.251 1.00 75.00 86 GLU A N 1
ATOM 687 C CA . GLU A 1 86 ? -5.114 -13.539 -4.606 1.00 75.00 86 GLU A CA 1
ATOM 688 C C . GLU A 1 86 ? -4.608 -12.162 -5.062 1.00 75.00 86 GLU A C 1
ATOM 690 O O . GLU A 1 86 ? -5.311 -11.480 -5.814 1.00 75.00 86 GLU A O 1
ATOM 695 N N . PRO A 1 87 ? -3.409 -11.733 -4.625 1.00 74.50 87 PRO A N 1
ATOM 696 C CA . PRO A 1 87 ? -2.833 -10.483 -5.092 1.00 74.50 87 PRO A CA 1
ATOM 697 C C . PRO A 1 87 ? -2.650 -10.505 -6.614 1.00 74.50 87 PRO A C 1
ATOM 699 O O . PRO A 1 87 ? -1.982 -11.386 -7.150 1.00 74.50 87 PRO A O 1
ATOM 702 N N . ASP A 1 88 ? -3.188 -9.503 -7.304 1.00 83.81 88 ASP A N 1
ATOM 703 C CA . ASP A 1 88 ? -3.010 -9.290 -8.747 1.00 83.81 88 ASP A CA 1
ATOM 704 C C . ASP A 1 88 ? -1.924 -8.241 -9.065 1.00 83.81 88 ASP A C 1
ATOM 706 O O . ASP A 1 88 ? -1.665 -7.915 -10.225 1.00 83.81 88 ASP A O 1
ATOM 710 N N . ALA A 1 89 ? -1.257 -7.722 -8.031 1.00 85.56 89 ALA A N 1
ATOM 711 C CA . ALA A 1 89 ? -0.229 -6.696 -8.132 1.00 85.56 89 ALA A CA 1
ATOM 712 C C . ALA A 1 89 ? 1.189 -7.279 -8.034 1.00 85.56 89 ALA A C 1
ATOM 714 O O . ALA A 1 89 ? 1.470 -8.170 -7.235 1.00 85.56 89 ALA A O 1
ATOM 715 N N . THR A 1 90 ? 2.116 -6.712 -8.811 1.00 87.56 90 THR A N 1
ATOM 716 C CA . THR A 1 90 ? 3.551 -7.031 -8.748 1.00 87.56 90 THR A CA 1
ATOM 717 C C . THR A 1 90 ? 4.332 -5.844 -8.193 1.00 87.56 90 THR A C 1
ATOM 719 O O . THR A 1 90 ? 4.193 -4.722 -8.681 1.00 87.56 90 THR A O 1
ATOM 722 N N . VAL A 1 91 ? 5.187 -6.090 -7.198 1.00 85.12 91 VAL A N 1
ATOM 723 C CA . VAL A 1 91 ? 6.131 -5.090 -6.681 1.00 85.12 91 VAL A CA 1
ATOM 724 C C . VAL A 1 91 ? 7.389 -5.102 -7.550 1.00 85.12 91 VAL A C 1
ATOM 726 O O . VAL A 1 91 ? 8.030 -6.139 -7.701 1.00 85.12 91 VAL A O 1
ATOM 729 N N . ILE A 1 92 ? 7.745 -3.949 -8.119 1.00 85.69 92 ILE A N 1
ATOM 730 C CA . ILE A 1 92 ? 8.950 -3.776 -8.940 1.00 85.69 92 ILE A CA 1
ATOM 731 C C . ILE A 1 92 ? 9.989 -3.026 -8.105 1.00 85.69 92 ILE A C 1
ATOM 733 O O . ILE A 1 92 ? 9.770 -1.873 -7.735 1.00 85.69 92 ILE A O 1
ATOM 737 N N . GLN A 1 93 ? 11.118 -3.673 -7.815 1.00 81.25 93 GLN A N 1
ATOM 738 C CA . GLN A 1 93 ? 12.247 -3.045 -7.130 1.00 81.25 93 GLN A CA 1
ATOM 739 C C . GLN A 1 93 ? 13.277 -2.545 -8.159 1.00 81.25 93 GLN A C 1
ATOM 741 O O . GLN A 1 93 ? 13.714 -3.335 -9.001 1.00 81.25 93 GLN A O 1
ATOM 746 N N . PRO A 1 94 ? 13.709 -1.272 -8.094 1.00 79.75 94 PRO A N 1
ATOM 747 C CA . PRO A 1 94 ? 14.832 -0.795 -8.893 1.00 79.75 94 PRO A CA 1
ATOM 748 C C . PRO A 1 94 ? 16.123 -1.491 -8.453 1.00 79.75 94 PRO A C 1
ATOM 750 O O . PRO A 1 94 ? 16.402 -1.597 -7.258 1.00 79.75 94 PRO A O 1
ATOM 753 N N . LEU A 1 95 ? 16.937 -1.935 -9.407 1.00 74.38 95 LEU A N 1
ATOM 754 C CA . LEU A 1 95 ? 18.297 -2.382 -9.111 1.00 74.38 95 LEU A CA 1
ATOM 755 C C . LEU A 1 95 ? 19.166 -1.145 -8.872 1.00 74.38 95 LEU A C 1
ATOM 757 O O . LEU A 1 95 ? 19.186 -0.248 -9.713 1.00 74.38 95 LEU A O 1
ATOM 761 N N . ALA A 1 96 ? 19.881 -1.093 -7.744 1.00 64.75 96 ALA A N 1
ATOM 762 C CA . ALA A 1 96 ? 20.828 -0.014 -7.480 1.00 64.75 96 ALA A CA 1
ATOM 763 C C . ALA A 1 96 ? 21.848 0.067 -8.627 1.00 64.75 96 ALA A C 1
ATOM 765 O O . ALA A 1 96 ? 22.476 -0.928 -9.007 1.00 64.75 96 ALA A O 1
ATOM 766 N N . SER A 1 97 ? 21.973 1.256 -9.204 1.00 58.91 97 SER A N 1
ATOM 767 C CA . SER A 1 97 ? 22.705 1.535 -10.434 1.00 58.91 97 SER A CA 1
ATOM 768 C C . SER A 1 97 ? 24.214 1.453 -10.198 1.00 58.91 97 SER A C 1
ATOM 770 O O . SER A 1 97 ? 24.879 2.468 -10.088 1.00 58.91 97 SER A O 1
ATOM 772 N N . ASN A 1 98 ? 24.776 0.244 -10.121 1.00 47.53 98 ASN A N 1
ATOM 773 C CA . ASN A 1 98 ? 26.229 0.021 -10.165 1.00 47.53 98 ASN A CA 1
ATOM 774 C C . ASN A 1 98 ? 26.640 -1.239 -10.944 1.00 47.53 98 ASN A C 1
ATOM 776 O O . ASN A 1 98 ? 27.749 -1.741 -10.774 1.00 47.53 98 ASN A O 1
ATOM 780 N N . SER A 1 99 ? 25.804 -1.734 -11.857 1.00 41.53 99 SER A N 1
ATOM 781 C CA . SER A 1 99 ? 26.281 -2.654 -12.894 1.00 41.53 99 SER A CA 1
ATOM 782 C C . SER A 1 99 ? 26.065 -2.034 -14.263 1.00 41.53 99 SER A C 1
ATOM 784 O O . SER A 1 99 ? 25.099 -2.300 -14.972 1.00 41.53 99 SER A O 1
ATOM 786 N N . LYS A 1 100 ? 26.996 -1.150 -14.618 1.00 36.41 100 LYS A N 1
ATOM 787 C CA . LYS A 1 100 ? 27.299 -0.908 -16.021 1.00 36.41 100 LYS A CA 1
ATOM 788 C C . LYS A 1 100 ? 27.957 -2.198 -16.522 1.00 36.41 100 LYS A C 1
ATOM 790 O O . LYS A 1 100 ? 29.091 -2.474 -16.133 1.00 36.41 100 LYS A O 1
ATOM 795 N N . ILE A 1 101 ? 27.214 -3.010 -17.272 1.00 37.81 101 ILE A N 1
ATOM 796 C CA . ILE A 1 101 ? 27.792 -4.081 -18.098 1.00 37.81 101 ILE A CA 1
ATOM 797 C C . ILE A 1 101 ? 28.506 -3.422 -19.280 1.00 37.81 101 ILE A C 1
ATOM 799 O O . ILE A 1 101 ? 27.923 -2.471 -19.857 1.00 37.81 101 ILE A O 1
#

pLDDT: mean 75.85, std 12.83, range [35.62, 94.62]

Sequence (101 aa):
MGDSSKEGYNTKKEFKENDEEPHIDLSSIMNDPNKEFWLIQYPNKGQLKQLHGQEIQLKLLSNGTMGSFTNRSGETYEFATFASQEPDATVIQPLASNSKI

Radius of gyration: 20.96 Å; Cα contacts (8 Å, |Δi|>4): 55; chains: 1; bounding box: 50×31×53 Å

Solvent-accessible surface area (backbone atoms only — not comparable to full-atom values): 7475 Å² total; per-residue (Å²): 137,84,84,80,76,77,86,62,91,79,72,59,92,92,60,75,87,84,83,76,78,76,92,69,78,58,77,75,51,75,76,37,93,91,56,81,89,82,90,82,88,75,75,60,79,77,58,50,66,63,50,64,91,64,87,79,87,71,49,89,44,96,82,41,47,26,41,69,52,67,42,90,87,69,53,72,48,73,44,72,47,64,82,92,49,82,83,90,76,82,89,85,79,82,75,77,93,77,75,86,125